Protein AF-K9YUT2-F1 (afdb_monomer_lite)

pLDDT: mean 82.94, std 12.51, range [48.12, 96.62]

Organism: Dactylococcopsis salina (strain PCC 8305) (NCBI:txid13035)

Secondary structure (DSSP, 8-state):
---STTSTTSS-HHHHHT--HHHHHHHHHH-SSSPPPPHHHHTTPPP-S-HHHHHHHTTSSPPP-

Structure (mmCIF, N/CA/C/O backbone):
data_AF-K9YUT2-F1
#
_entry.id   AF-K9YUT2-F1
#
loop_
_atom_site.group_PDB
_atom_site.id
_atom_site.type_symbol
_atom_site.label_atom_id
_atom_site.label_alt_id
_atom_site.label_comp_id
_atom_site.label_asym_id
_atom_site.label_entity_id
_atom_site.label_seq_id
_atom_site.pdbx_PDB_ins_code
_atom_site.Cartn_x
_atom_site.Cartn_y
_atom_site.Cartn_z
_atom_site.occupancy
_atom_site.B_iso_or_equiv
_atom_site.auth_seq_id
_atom_site.auth_comp_id
_atom_site.auth_asym_id
_atom_site.auth_atom_id
_atom_site.pdbx_PDB_model_num
ATOM 1 N N . MET A 1 1 ? 10.585 30.395 -13.147 1.00 50.91 1 MET A N 1
ATOM 2 C CA . MET A 1 1 ? 9.340 29.785 -12.646 1.00 50.91 1 MET A CA 1
ATOM 3 C C . MET A 1 1 ? 8.865 28.787 -13.691 1.00 50.91 1 MET A C 1
ATOM 5 O O . MET A 1 1 ? 8.095 29.153 -14.564 1.00 50.91 1 MET A O 1
ATOM 9 N N . LEU A 1 2 ? 9.437 27.583 -13.652 1.00 55.97 2 LEU A N 1
ATOM 10 C CA . LEU A 1 2 ? 9.066 26.399 -14.432 1.00 55.97 2 LEU A CA 1
ATOM 11 C C . LEU A 1 2 ? 9.550 25.214 -13.588 1.00 55.97 2 LEU A C 1
ATOM 13 O O . LEU A 1 2 ? 10.755 25.017 -13.484 1.00 55.97 2 LEU A O 1
ATOM 17 N N . GLU A 1 3 ? 8.650 24.522 -12.893 1.00 56.78 3 GLU A N 1
ATOM 18 C CA . GLU A 1 3 ? 9.042 23.510 -11.893 1.00 56.78 3 GLU A CA 1
ATOM 19 C C . GLU A 1 3 ? 8.063 22.321 -11.828 1.00 56.78 3 GLU A C 1
ATOM 21 O O . GLU A 1 3 ? 7.962 21.661 -10.802 1.00 56.78 3 GLU A O 1
ATOM 26 N N . PHE A 1 4 ? 7.327 22.040 -12.912 1.00 56.81 4 PHE A N 1
ATOM 27 C CA . PHE A 1 4 ? 6.317 20.962 -12.939 1.00 56.81 4 PHE A CA 1
ATOM 28 C C . PHE A 1 4 ? 6.389 20.017 -14.151 1.00 56.81 4 PHE A C 1
ATOM 30 O O . PHE A 1 4 ? 5.835 18.928 -14.090 1.00 56.81 4 PHE A O 1
ATOM 37 N N . ASP A 1 5 ? 7.140 20.368 -15.199 1.00 59.16 5 ASP A N 1
ATOM 38 C CA . ASP A 1 5 ? 7.302 19.549 -16.420 1.00 59.16 5 ASP A CA 1
ATOM 39 C C . ASP A 1 5 ? 8.071 18.231 -16.171 1.00 59.16 5 ASP A C 1
ATOM 41 O O . ASP A 1 5 ? 8.081 17.315 -16.988 1.00 59.16 5 ASP A O 1
ATOM 45 N N . TRP A 1 6 ? 8.739 18.125 -15.019 1.00 61.84 6 TRP A N 1
ATOM 46 C CA . TRP A 1 6 ? 9.598 16.995 -14.672 1.00 61.84 6 TRP A CA 1
ATOM 47 C C . TRP A 1 6 ? 8.851 15.825 -14.025 1.00 61.84 6 TRP A C 1
ATOM 49 O O . TRP A 1 6 ? 9.439 14.759 -13.923 1.00 61.84 6 TRP A O 1
ATOM 59 N N . ILE A 1 7 ? 7.593 15.992 -13.597 1.00 63.91 7 ILE A N 1
ATOM 60 C CA . ILE A 1 7 ? 6.852 14.946 -12.868 1.00 63.91 7 ILE A CA 1
ATOM 61 C C . ILE A 1 7 ? 6.219 13.931 -13.826 1.00 63.91 7 ILE A C 1
ATOM 63 O O . ILE A 1 7 ? 6.186 12.741 -13.521 1.00 63.91 7 ILE A O 1
ATOM 67 N N . GLU A 1 8 ? 5.761 14.368 -15.000 1.00 64.12 8 GLU A N 1
ATOM 68 C CA . GLU A 1 8 ? 5.012 13.500 -15.921 1.00 64.12 8 GLU A CA 1
ATOM 69 C C . GLU A 1 8 ? 5.871 12.394 -16.564 1.00 64.12 8 GLU A C 1
ATOM 71 O O . GLU A 1 8 ? 5.328 11.398 -17.030 1.00 64.12 8 GLU A O 1
ATOM 76 N N . ASN A 1 9 ? 7.204 12.522 -16.530 1.00 65.50 9 ASN A N 1
ATOM 77 C CA . ASN A 1 9 ? 8.137 11.623 -17.225 1.00 65.50 9 ASN A CA 1
ATOM 78 C C . ASN A 1 9 ? 9.052 10.800 -16.297 1.00 65.50 9 ASN A C 1
ATOM 80 O O . ASN A 1 9 ? 10.030 10.222 -16.766 1.00 65.50 9 ASN A O 1
ATOM 84 N N . LEU A 1 10 ? 8.789 10.756 -14.986 1.00 77.50 10 LEU A N 1
ATOM 85 C CA . LEU A 1 10 ? 9.609 9.961 -14.051 1.00 77.50 10 LEU A CA 1
ATOM 86 C C . LEU A 1 10 ? 9.251 8.478 -14.059 1.00 77.50 10 LEU A C 1
ATOM 88 O O . LEU A 1 10 ? 10.088 7.639 -13.729 1.00 77.50 10 LEU A O 1
ATOM 92 N N . THR A 1 11 ? 8.007 8.167 -14.415 1.00 80.56 11 THR A N 1
ATOM 93 C CA . THR A 1 11 ? 7.476 6.810 -14.355 1.00 80.56 11 THR A CA 1
ATOM 94 C C . THR A 1 11 ? 7.425 6.222 -15.755 1.00 80.56 11 THR A C 1
ATOM 96 O O . THR A 1 11 ? 6.720 6.721 -16.628 1.00 80.56 11 THR A O 1
ATOM 99 N N . ASP A 1 12 ? 8.168 5.139 -15.956 1.00 87.75 12 ASP A N 1
ATOM 100 C CA . ASP A 1 12 ? 8.104 4.330 -17.170 1.00 87.75 12 ASP A CA 1
ATOM 101 C C . ASP A 1 12 ? 6.822 3.482 -17.163 1.00 87.75 12 ASP A C 1
ATOM 103 O O . ASP A 1 12 ? 6.773 2.396 -16.581 1.00 87.75 12 ASP A O 1
ATOM 107 N N . TRP A 1 13 ? 5.762 4.025 -17.763 1.00 86.88 13 TRP A N 1
ATOM 108 C CA . TRP A 1 13 ? 4.444 3.392 -17.813 1.00 86.88 13 TRP A CA 1
ATOM 109 C C . TRP A 1 13 ? 4.378 2.190 -18.756 1.00 86.88 13 TRP A C 1
ATOM 111 O O . TRP A 1 13 ? 3.608 1.274 -18.486 1.00 86.88 13 TRP A O 1
ATOM 121 N N . GLU A 1 14 ? 5.186 2.159 -19.820 1.00 90.25 14 GLU A N 1
ATOM 122 C CA . GLU A 1 14 ? 5.246 1.011 -20.737 1.00 90.25 14 GLU A CA 1
ATOM 123 C C . GLU A 1 14 ? 5.810 -0.211 -20.009 1.00 90.25 14 GLU A C 1
ATOM 125 O O . GLU A 1 14 ? 5.244 -1.302 -20.084 1.00 90.25 14 GLU A O 1
ATOM 130 N N . ARG A 1 15 ? 6.867 -0.009 -19.209 1.00 88.88 15 ARG A N 1
ATOM 131 C CA . ARG A 1 15 ? 7.393 -1.057 -18.333 1.00 88.88 15 ARG A CA 1
ATOM 132 C C . ARG A 1 15 ? 6.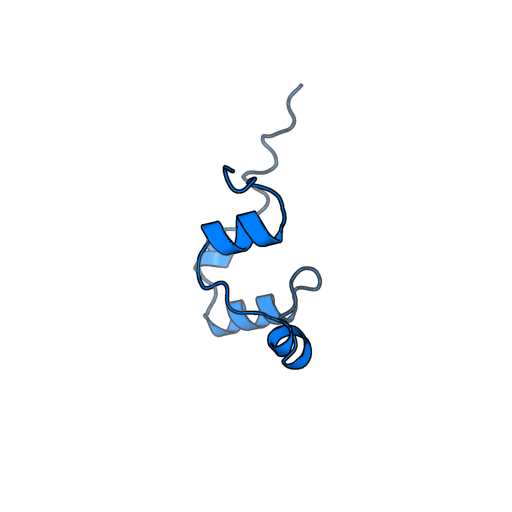329 -1.559 -17.362 1.00 88.88 15 ARG A C 1
ATOM 134 O O . ARG A 1 15 ? 6.197 -2.769 -17.223 1.00 88.88 15 ARG A O 1
ATOM 141 N N . VAL A 1 16 ? 5.595 -0.659 -16.702 1.00 87.75 16 VAL A N 1
ATOM 142 C CA . VAL A 1 16 ? 4.552 -1.023 -15.722 1.00 87.75 16 VAL A CA 1
ATOM 143 C C . VAL A 1 16 ? 3.422 -1.829 -16.370 1.00 87.75 16 VAL A C 1
ATOM 145 O O . VAL A 1 16 ? 3.039 -2.855 -15.822 1.00 87.75 16 VAL A O 1
ATOM 148 N N . ASP A 1 17 ? 2.933 -1.415 -17.540 1.00 90.56 17 ASP A N 1
ATOM 149 C CA . ASP A 1 17 ? 1.853 -2.113 -18.261 1.00 90.56 17 ASP A CA 1
ATOM 150 C C . ASP A 1 17 ? 2.278 -3.507 -18.761 1.00 90.56 17 ASP A C 1
ATOM 152 O O . ASP A 1 17 ? 1.455 -4.400 -18.934 1.00 90.56 17 ASP A O 1
ATOM 156 N N . SER A 1 18 ? 3.584 -3.716 -18.963 1.00 94.88 18 SER A N 1
ATOM 157 C CA . SER A 1 18 ? 4.144 -5.006 -19.383 1.00 94.88 18 SER A CA 1
ATOM 158 C C . SER A 1 18 ? 4.421 -5.999 -18.246 1.00 94.88 18 SER A C 1
ATOM 160 O O . SER A 1 18 ? 4.772 -7.145 -18.533 1.00 94.88 18 SER A O 1
ATOM 162 N N . MET A 1 19 ? 4.312 -5.577 -16.980 1.00 94.12 19 MET A N 1
ATOM 163 C CA . MET A 1 19 ? 4.645 -6.433 -15.836 1.00 94.12 19 MET A CA 1
ATOM 164 C C . MET A 1 19 ? 3.621 -7.552 -15.672 1.00 94.12 19 MET A C 1
ATOM 166 O O . MET A 1 19 ? 2.418 -7.352 -15.832 1.00 94.12 19 MET A O 1
ATOM 170 N N . THR A 1 20 ? 4.109 -8.734 -15.317 1.00 96.62 20 THR A N 1
ATOM 171 C CA . THR A 1 20 ? 3.251 -9.850 -14.909 1.00 96.62 20 THR A CA 1
ATOM 172 C C . THR A 1 20 ? 2.660 -9.612 -13.520 1.00 96.62 20 THR A C 1
ATOM 174 O O . THR A 1 20 ? 3.217 -8.854 -12.722 1.00 96.62 20 THR A O 1
ATOM 177 N N . ASP A 1 21 ? 1.552 -10.287 -13.208 1.00 94.88 21 ASP A N 1
ATOM 178 C CA . ASP A 1 21 ? 0.908 -10.192 -11.893 1.00 94.88 21 ASP A CA 1
ATOM 179 C C . ASP A 1 21 ? 1.888 -10.572 -10.765 1.00 94.88 21 ASP A C 1
ATOM 181 O O . ASP A 1 21 ? 1.942 -9.893 -9.739 1.00 94.88 21 ASP A O 1
ATOM 185 N N . GLU A 1 22 ? 2.728 -11.593 -10.978 1.00 95.19 22 GLU A N 1
ATOM 186 C CA . GLU A 1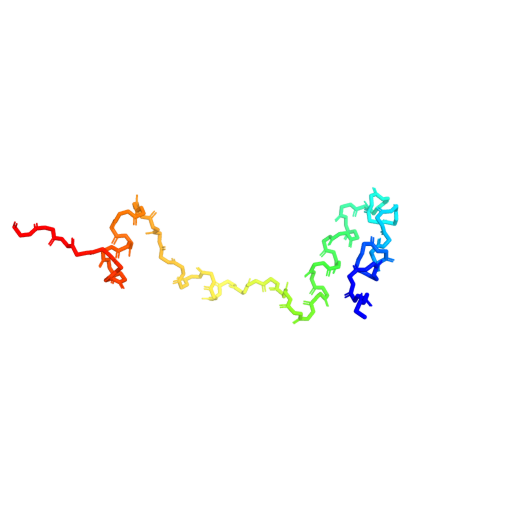 22 ? 3.747 -12.014 -10.011 1.00 95.19 22 GLU A CA 1
ATOM 187 C C . GLU A 1 22 ? 4.827 -10.944 -9.779 1.00 95.19 22 GLU A C 1
ATOM 189 O O . GLU A 1 22 ? 5.274 -10.737 -8.650 1.00 95.19 22 GLU A O 1
ATOM 194 N N . GLU A 1 23 ? 5.259 -10.243 -10.830 1.00 94.06 23 GLU A N 1
ATOM 195 C CA . GLU A 1 23 ? 6.241 -9.158 -10.707 1.00 94.06 23 GLU A CA 1
ATOM 196 C C . GLU A 1 23 ? 5.647 -7.928 -10.012 1.00 94.06 23 GLU A C 1
ATOM 198 O O . GLU A 1 23 ? 6.344 -7.243 -9.259 1.00 94.06 23 GLU A O 1
ATOM 203 N N . VAL A 1 24 ? 4.363 -7.641 -10.243 1.00 91.75 24 VAL A N 1
ATOM 204 C CA . VAL A 1 24 ? 3.641 -6.577 -9.535 1.00 91.75 24 VAL A CA 1
ATOM 205 C C . VAL A 1 24 ? 3.530 -6.908 -8.049 1.00 91.75 24 VAL A C 1
ATOM 207 O O . VAL A 1 24 ? 3.818 -6.046 -7.216 1.00 91.75 24 VAL A O 1
ATOM 210 N N . GLU A 1 25 ? 3.167 -8.146 -7.709 1.00 91.56 25 GLU A N 1
ATOM 211 C CA . GLU A 1 25 ? 3.077 -8.596 -6.320 1.00 91.56 25 GLU A CA 1
ATOM 212 C C . GLU A 1 25 ? 4.434 -8.496 -5.617 1.00 91.56 25 GLU A C 1
ATOM 214 O O . GLU A 1 25 ? 4.528 -7.886 -4.553 1.00 91.56 25 GLU A O 1
ATOM 219 N N . GLN A 1 26 ? 5.506 -9.002 -6.234 1.00 92.94 26 GLN A N 1
ATOM 220 C CA . GLN A 1 26 ? 6.840 -8.947 -5.637 1.00 92.94 26 GLN A CA 1
ATOM 221 C C . GLN A 1 26 ? 7.319 -7.505 -5.413 1.00 92.94 26 GLN A C 1
ATOM 223 O O . GLN A 1 26 ? 7.860 -7.198 -4.353 1.00 92.94 26 GLN A O 1
ATOM 228 N N . ASN A 1 27 ? 7.059 -6.594 -6.356 1.00 90.12 27 ASN A N 1
ATOM 229 C CA . ASN A 1 27 ? 7.383 -5.179 -6.167 1.00 90.12 27 ASN A CA 1
ATOM 230 C C . ASN A 1 27 ? 6.614 -4.549 -5.004 1.00 90.12 27 ASN A C 1
ATOM 232 O O . ASN A 1 27 ? 7.181 -3.736 -4.281 1.00 90.12 27 ASN A O 1
ATOM 236 N N . ALA A 1 28 ? 5.342 -4.910 -4.817 1.00 89.81 28 ALA A N 1
ATOM 237 C CA . ALA A 1 28 ? 4.555 -4.426 -3.689 1.00 89.81 28 ALA A CA 1
ATOM 238 C C . ALA A 1 28 ? 5.077 -4.966 -2.344 1.00 89.81 28 ALA A C 1
ATOM 240 O O . ALA A 1 28 ? 5.001 -4.267 -1.339 1.00 89.81 28 ALA A O 1
ATOM 241 N N . LEU A 1 29 ? 5.623 -6.189 -2.316 1.00 91.44 29 LEU A N 1
ATOM 242 C CA . LEU A 1 29 ? 6.263 -6.761 -1.124 1.00 91.44 29 LEU A CA 1
ATOM 243 C C . LEU A 1 29 ? 7.607 -6.094 -0.801 1.00 91.44 29 LEU A C 1
ATOM 245 O O . LEU A 1 29 ? 7.938 -5.930 0.374 1.00 91.44 29 LEU A O 1
ATOM 249 N N . ASP A 1 30 ? 8.373 -5.736 -1.832 1.00 91.12 30 ASP A N 1
ATOM 250 C CA . ASP A 1 30 ? 9.713 -5.158 -1.699 1.00 91.12 30 ASP A CA 1
ATOM 251 C C . ASP A 1 30 ? 9.702 -3.635 -1.475 1.00 91.12 30 ASP A C 1
ATOM 253 O O . ASP A 1 30 ? 10.749 -3.066 -1.154 1.00 91.12 30 ASP A O 1
ATOM 257 N N . ASP A 1 31 ? 8.551 -2.969 -1.628 1.00 90.19 31 ASP A N 1
ATOM 258 C CA . ASP A 1 31 ? 8.394 -1.531 -1.396 1.00 90.19 31 ASP A CA 1
ATOM 259 C C . ASP A 1 31 ? 8.585 -1.191 0.102 1.00 90.19 31 ASP A C 1
ATOM 261 O O . ASP A 1 31 ? 7.742 -1.539 0.936 1.00 90.19 31 ASP A O 1
ATOM 265 N N . PRO A 1 32 ? 9.678 -0.496 0.482 1.00 90.88 32 PRO A N 1
ATOM 266 C CA . PRO A 1 32 ? 9.950 -0.162 1.878 1.00 90.88 32 PRO A CA 1
ATOM 267 C C . PRO A 1 32 ? 9.011 0.916 2.435 1.00 90.88 32 PRO A C 1
ATOM 269 O O . PRO A 1 32 ? 8.870 1.015 3.656 1.00 90.88 32 PRO A O 1
ATOM 272 N N . ASP A 1 33 ? 8.400 1.728 1.570 1.00 91.38 33 ASP A N 1
ATOM 273 C CA . ASP A 1 33 ? 7.512 2.822 1.963 1.00 91.38 33 ASP A CA 1
ATOM 274 C C . ASP A 1 33 ? 6.063 2.344 2.113 1.00 91.38 33 ASP A C 1
ATOM 276 O O . ASP A 1 33 ? 5.296 2.924 2.888 1.00 91.38 33 ASP A O 1
ATOM 280 N N . ASN A 1 34 ? 5.691 1.270 1.412 1.00 87.69 34 ASN A N 1
ATOM 281 C CA . ASN A 1 34 ? 4.348 0.701 1.450 1.00 87.69 34 ASN A CA 1
ATOM 282 C C . ASN A 1 34 ? 4.335 -0.835 1.606 1.00 87.69 34 ASN A C 1
ATOM 284 O O . ASN A 1 34 ? 3.720 -1.528 0.789 1.00 87.69 34 ASN A O 1
ATOM 288 N N . PRO A 1 35 ? 4.961 -1.388 2.663 1.00 86.69 35 PRO A N 1
ATOM 289 C CA . PRO A 1 35 ? 4.923 -2.821 2.907 1.00 86.69 35 PRO A CA 1
ATOM 290 C C . PRO A 1 35 ? 3.498 -3.279 3.266 1.00 86.69 35 PRO A C 1
ATOM 292 O O . PRO A 1 35 ? 2.736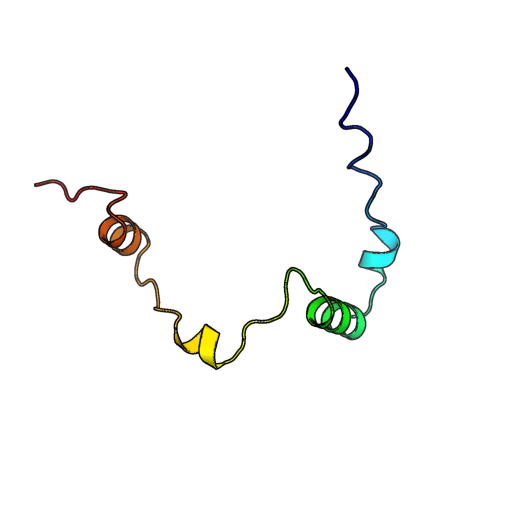 -2.524 3.889 1.00 86.69 35 PRO A O 1
ATOM 295 N N . PRO A 1 36 ? 3.126 -4.534 2.961 1.00 87.69 36 PRO A N 1
ATOM 296 C CA . PRO A 1 36 ? 1.865 -5.099 3.421 1.00 87.69 36 PRO A CA 1
ATOM 297 C C . PRO A 1 36 ? 1.744 -5.069 4.948 1.00 87.69 36 PRO A C 1
ATOM 299 O O . PRO A 1 36 ? 2.712 -5.294 5.679 1.00 87.69 36 PRO A O 1
ATOM 302 N N . LEU A 1 37 ? 0.525 -4.842 5.435 1.00 90.44 37 LEU A N 1
ATOM 303 C CA . LEU A 1 37 ? 0.229 -4.888 6.865 1.00 90.44 37 LEU A CA 1
ATOM 304 C C . LEU A 1 37 ? 0.340 -6.319 7.397 1.00 90.44 37 LEU A C 1
ATOM 306 O O . LEU A 1 37 ? -0.095 -7.270 6.749 1.00 90.44 37 LEU A O 1
ATOM 310 N N . THR A 1 38 ? 0.867 -6.464 8.610 1.00 90.94 38 THR A N 1
ATOM 311 C CA . THR A 1 38 ? 0.892 -7.755 9.304 1.00 90.94 38 THR A CA 1
ATOM 312 C C . THR A 1 38 ? -0.499 -8.142 9.808 1.00 90.94 38 THR A C 1
ATOM 314 O O . THR A 1 38 ? -1.345 -7.284 10.072 1.00 90.94 38 THR A O 1
ATOM 317 N N . ASP A 1 39 ? -0.725 -9.437 10.037 1.00 92.94 39 ASP A N 1
ATOM 318 C CA . ASP A 1 39 ? -1.986 -9.938 10.605 1.00 92.94 39 ASP A CA 1
ATOM 319 C C . ASP A 1 39 ? -2.337 -9.274 11.946 1.00 92.94 39 ASP A C 1
ATOM 321 O O . ASP A 1 39 ? -3.504 -9.014 12.237 1.00 92.94 39 ASP A O 1
ATOM 325 N N . GLU A 1 40 ? -1.330 -8.974 12.770 1.00 94.31 40 GLU A N 1
ATOM 326 C CA . GLU A 1 40 ? -1.512 -8.282 14.050 1.00 94.31 40 GLU A CA 1
ATOM 327 C C . GLU A 1 40 ? -1.968 -6.832 13.860 1.00 94.31 40 GLU A C 1
ATOM 329 O O . GLU A 1 40 ? -2.804 -6.344 14.620 1.00 94.31 40 GLU A O 1
ATOM 334 N N . GLN A 1 41 ? -1.446 -6.139 12.843 1.00 93.62 41 GLN A N 1
ATOM 335 C CA . GLN A 1 41 ? -1.866 -4.779 12.501 1.00 93.62 41 GLN A CA 1
ATOM 336 C C . GLN A 1 41 ? -3.287 -4.770 11.934 1.00 93.62 41 GLN A C 1
ATOM 338 O O . GLN A 1 41 ? -4.091 -3.920 12.315 1.00 93.62 41 GLN A O 1
ATOM 343 N N . LEU A 1 42 ? -3.623 -5.742 11.084 1.00 92.69 42 LEU A N 1
ATOM 344 C CA . LEU A 1 42 ? -4.965 -5.888 10.518 1.00 92.69 42 LEU A CA 1
ATOM 345 C C . LEU A 1 42 ? -6.023 -6.159 11.594 1.00 92.69 42 LEU A C 1
ATOM 347 O O . LEU A 1 42 ? -7.126 -5.627 11.513 1.00 92.69 42 LEU A O 1
ATOM 351 N N . GLN A 1 43 ? -5.697 -6.922 12.640 1.00 93.38 43 GLN A N 1
ATOM 352 C CA . GLN A 1 43 ? -6.618 -7.181 13.757 1.00 93.38 43 GLN A CA 1
ATOM 353 C C . GLN A 1 43 ? -7.005 -5.925 14.552 1.00 93.38 43 GLN A C 1
ATOM 355 O O . GLN A 1 43 ? -8.014 -5.940 15.254 1.00 93.38 43 GLN A O 1
ATOM 360 N N . GLN A 1 44 ? -6.235 -4.839 14.450 1.00 91.75 44 GLN A N 1
ATOM 361 C CA . GLN A 1 44 ? -6.563 -3.564 15.097 1.00 91.75 44 GLN A CA 1
ATOM 362 C C . GLN A 1 44 ? -7.641 -2.779 14.340 1.00 91.75 44 GLN A C 1
ATOM 364 O O . GLN A 1 44 ? -8.106 -1.749 14.828 1.00 91.75 44 GLN A O 1
ATOM 369 N N . PHE A 1 45 ? -8.018 -3.218 13.137 1.00 90.62 45 PHE A N 1
ATOM 370 C CA . PHE A 1 45 ? -8.965 -2.494 12.305 1.00 90.62 45 PHE A CA 1
ATOM 371 C C . PHE A 1 45 ? -10.377 -2.701 12.848 1.00 90.62 45 PHE A C 1
ATOM 373 O O . PHE A 1 45 ? -10.871 -3.822 12.955 1.00 90.62 45 PHE A O 1
ATOM 380 N N . GLU A 1 46 ? -11.052 -1.598 13.156 1.00 85.12 46 GLU A N 1
ATOM 381 C CA . GLU A 1 46 ? -12.449 -1.624 13.570 1.00 85.12 46 GLU A CA 1
ATOM 382 C C . GLU A 1 46 ? -13.364 -1.368 12.364 1.00 85.12 46 GLU A C 1
ATOM 384 O O . GLU A 1 46 ? -13.135 -0.422 11.600 1.00 85.12 46 GLU A O 1
ATOM 389 N N . PRO A 1 47 ? -14.425 -2.171 12.171 1.00 83.25 47 PRO A N 1
ATOM 390 C CA . PRO A 1 47 ? -15.367 -1.957 11.086 1.00 83.25 47 PRO A CA 1
ATOM 391 C C . PRO A 1 47 ? -16.110 -0.629 11.261 1.00 83.25 47 PRO A C 1
ATOM 393 O O . PRO A 1 47 ? -16.791 -0.384 12.262 1.00 83.25 47 PRO A O 1
ATOM 396 N N . VAL A 1 48 ? -16.038 0.213 10.233 1.00 84.06 48 VAL A N 1
ATOM 397 C CA . VAL A 1 48 ? -16.832 1.438 10.155 1.00 84.06 48 VAL A CA 1
ATOM 398 C C . VAL A 1 48 ? -18.210 1.090 9.603 1.00 84.06 48 VAL A C 1
ATOM 400 O O . VAL A 1 48 ? -18.371 0.827 8.416 1.00 84.06 48 VAL A O 1
ATOM 403 N N . HIS A 1 49 ? -19.212 1.081 10.480 1.00 81.62 49 HIS A N 1
ATOM 404 C CA . HIS A 1 49 ? -20.589 0.724 10.127 1.00 81.62 49 HIS A CA 1
ATOM 405 C C . HIS A 1 49 ? -21.309 1.842 9.352 1.00 81.62 49 HIS A C 1
ATOM 407 O O . HIS A 1 49 ? -22.181 1.570 8.531 1.00 81.62 49 HIS A O 1
ATOM 413 N N . SER A 1 50 ? -20.928 3.098 9.596 1.00 88.50 50 SER A N 1
ATOM 414 C CA . SER A 1 50 ? -21.428 4.290 8.909 1.00 88.50 50 SER A CA 1
ATOM 415 C C . SER A 1 50 ? -20.372 5.394 8.950 1.00 88.50 50 SER A C 1
ATOM 417 O O . SER A 1 50 ? -19.687 5.577 9.960 1.00 88.50 50 SER A O 1
ATOM 419 N N . ILE A 1 51 ? -20.260 6.159 7.861 1.00 85.06 51 ILE A N 1
ATOM 420 C CA . ILE A 1 51 ? -19.387 7.341 7.799 1.00 85.06 51 ILE A CA 1
ATOM 421 C C . ILE A 1 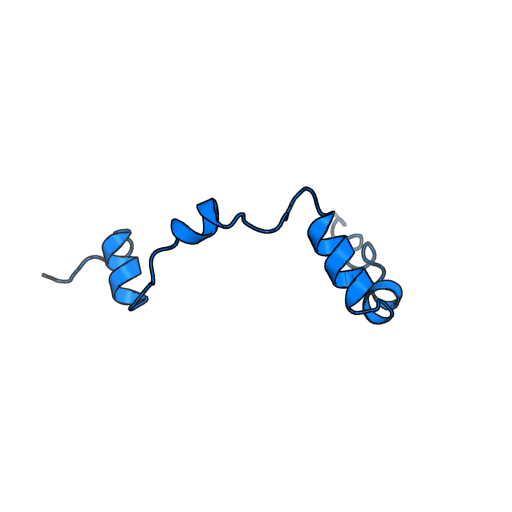51 ? -19.852 8.397 8.809 1.00 85.06 51 ILE A C 1
ATOM 423 O O . ILE A 1 51 ? -19.021 9.044 9.438 1.00 85.06 51 ILE A O 1
ATOM 427 N N . GLU A 1 52 ? -21.162 8.556 9.002 1.00 85.19 52 GLU A N 1
ATOM 428 C CA . GLU A 1 52 ? -21.729 9.535 9.937 1.00 85.19 52 GLU A CA 1
ATOM 429 C C . GLU A 1 52 ? -21.328 9.204 11.380 1.00 85.19 52 GLU A C 1
ATOM 431 O O . GLU A 1 52 ? -20.818 10.071 12.090 1.00 85.19 52 GLU A O 1
ATOM 436 N N . ASP A 1 53 ? -21.447 7.935 11.780 1.00 84.25 53 ASP A N 1
ATOM 437 C CA . ASP A 1 53 ? -21.041 7.465 13.109 1.00 84.25 53 ASP A CA 1
ATOM 438 C C . ASP A 1 53 ? -19.534 7.632 13.335 1.00 8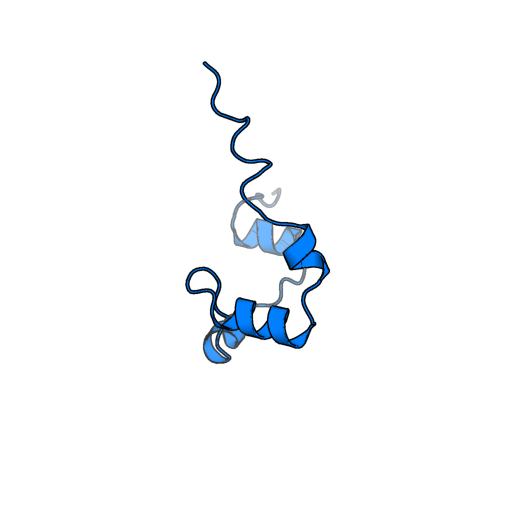4.25 53 ASP A C 1
ATOM 440 O O . ASP A 1 53 ? -19.098 8.041 14.414 1.00 84.25 53 ASP A O 1
ATOM 444 N N . TRP A 1 54 ? -18.722 7.371 12.306 1.00 85.50 54 TRP A N 1
ATOM 445 C CA . TRP A 1 54 ? -17.277 7.577 12.376 1.00 85.50 54 TRP A CA 1
ATOM 446 C C . TRP A 1 54 ? -16.905 9.059 12.483 1.00 85.50 54 TRP A C 1
ATOM 448 O O . TRP A 1 54 ? -16.081 9.436 13.313 1.00 85.50 54 TRP A O 1
ATOM 458 N N . LEU A 1 55 ? -17.545 9.936 11.709 1.00 87.44 55 LEU A N 1
ATOM 459 C CA . LEU A 1 55 ? -17.312 11.379 11.802 1.00 87.44 55 LEU A CA 1
ATOM 460 C C . LEU A 1 55 ? -17.768 11.941 13.158 1.00 87.44 55 LEU A C 1
ATOM 462 O O . LEU A 1 55 ? -17.115 12.843 13.692 1.00 87.44 55 LEU A O 1
ATOM 466 N N . HIS A 1 56 ? -18.846 11.403 13.738 1.00 83.88 56 HIS A N 1
ATOM 467 C CA . HIS A 1 56 ? -19.262 11.710 15.106 1.00 83.88 56 HIS A CA 1
ATOM 468 C C . HIS A 1 56 ? -18.239 11.219 16.139 1.00 83.88 56 HIS A C 1
ATOM 470 O O . HIS A 1 56 ? -17.862 11.995 17.019 1.00 83.88 56 HIS A O 1
ATOM 476 N N . SER A 1 57 ? -17.734 9.984 16.022 1.00 81.62 57 SER A N 1
ATOM 477 C CA . SER A 1 57 ? -16.740 9.428 16.958 1.00 81.62 57 SER A CA 1
ATOM 478 C C . SER A 1 57 ? -15.407 10.183 16.924 1.00 81.62 57 SER A C 1
ATOM 480 O O . SER A 1 57 ? -14.752 10.338 17.954 1.00 81.62 57 SER A O 1
ATOM 482 N N . LYS A 1 58 ? -15.030 10.727 15.759 1.00 84.94 58 LYS A N 1
ATOM 483 C CA . LYS A 1 58 ? -13.861 11.604 15.590 1.00 84.94 58 LYS A CA 1
ATOM 484 C C . LYS A 1 58 ? -14.133 13.071 15.942 1.00 84.94 58 LYS A C 1
ATOM 486 O O . LYS A 1 58 ? -13.215 13.885 15.879 1.00 84.94 58 LYS A O 1
ATOM 491 N N . GLY A 1 59 ? -15.367 13.428 16.310 1.00 81.56 59 GLY A N 1
ATOM 492 C CA . GLY A 1 59 ? -15.753 14.793 16.681 1.00 81.56 59 GLY A CA 1
ATOM 493 C C . GLY A 1 59 ? -15.736 15.797 15.523 1.00 81.56 59 GLY A C 1
ATOM 494 O O . GLY A 1 59 ? -15.759 17.004 15.766 1.00 81.56 59 GLY A O 1
ATOM 495 N N . VAL A 1 60 ? -15.696 15.314 14.276 1.00 85.69 60 VAL A N 1
ATOM 496 C CA . VAL A 1 60 ? -15.683 16.140 13.056 1.00 85.69 60 VAL A CA 1
ATOM 497 C C . VAL A 1 60 ? -17.046 16.792 12.841 1.00 85.69 60 VAL A C 1
ATOM 499 O O . VAL A 1 60 ? -17.128 17.965 12.477 1.00 85.69 60 VAL A O 1
ATOM 502 N N . ILE A 1 61 ? -18.123 16.054 13.120 1.00 81.44 61 ILE A N 1
ATOM 503 C CA . ILE A 1 61 ? -19.493 16.568 13.094 1.00 81.44 61 ILE A CA 1
ATOM 504 C C . ILE A 1 61 ? -20.083 16.550 14.505 1.00 81.44 61 ILE A C 1
ATOM 506 O O . ILE A 1 61 ? -20.030 15.550 15.225 1.00 81.44 61 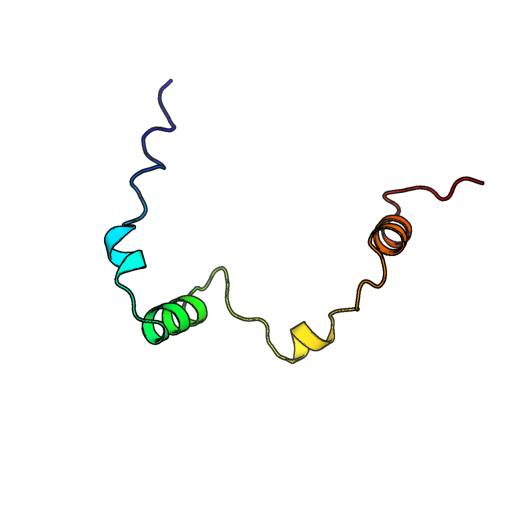ILE A O 1
ATOM 510 N N . LYS A 1 62 ? -20.655 17.681 14.925 1.00 71.69 62 LYS A N 1
ATOM 511 C CA . LYS A 1 62 ? -21.380 17.754 16.196 1.00 71.69 62 LYS A CA 1
ATOM 512 C C . LYS A 1 62 ? -22.785 17.209 16.002 1.00 71.69 62 LYS A C 1
ATOM 514 O O . LYS A 1 62 ? -23.479 17.604 15.067 1.00 71.69 62 LYS A O 1
ATOM 519 N N . THR A 1 63 ? -23.211 16.328 16.897 1.00 64.12 63 THR A N 1
ATOM 520 C CA . THR A 1 63 ? -24.613 15.929 17.012 1.00 64.12 63 THR A CA 1
ATOM 521 C C . THR A 1 63 ? -25.434 17.186 17.289 1.00 64.12 63 THR A C 1
ATOM 523 O O . THR A 1 63 ? -25.123 17.942 18.213 1.00 64.12 63 THR A O 1
ATOM 526 N N . LYS A 1 64 ? -26.435 17.463 16.446 1.00 58.97 64 LYS A N 1
ATOM 527 C CA . LYS A 1 64 ? -27.379 18.553 16.714 1.00 58.97 64 LYS A CA 1
ATOM 528 C C . LYS A 1 64 ? -28.173 18.182 17.966 1.00 58.97 64 LYS A C 1
ATOM 530 O O . LYS A 1 64 ? -28.742 17.095 18.019 1.00 58.97 64 LYS A O 1
ATOM 535 N N . GLN A 1 65 ? -28.122 19.067 18.958 1.00 48.12 65 GLN A N 1
ATOM 536 C CA . GLN A 1 65 ? -28.926 19.004 20.176 1.00 48.12 65 GLN A CA 1
ATOM 537 C C . GLN A 1 65 ? -30.392 19.312 19.874 1.00 48.12 65 GLN A C 1
ATOM 539 O O . GLN A 1 65 ? -30.633 20.131 18.954 1.00 48.12 65 GLN A O 1
#

Radius of gyration: 20.36 Å; chains: 1; bounding box: 39×42×41 Å

Sequence (65 aa):
MLEFDWIENLTDWERVDSMTDEEVEQNALDDPDNPPLTDEQLQQFEPVHSIEDWLHSKGVIKTKQ

Foldseek 3Di:
DDDPPPPVPPDPVVVVVPDDPVRVVVVQCVDPVRHDDDPVRVVVDDDDPDPVVVCVVVVVDDDDD